Protein AF-A0AAJ0CDZ0-F1 (afdb_monomer_lite)

Structure (mmCIF, N/CA/C/O backbone):
data_AF-A0AAJ0CDZ0-F1
#
_entry.id   AF-A0AAJ0CDZ0-F1
#
loop_
_atom_site.group_PDB
_atom_site.id
_atom_site.type_symbol
_atom_site.label_atom_id
_atom_site.label_alt_id
_atom_site.label_comp_id
_atom_site.label_asym_id
_atom_site.label_entity_id
_atom_site.label_seq_id
_atom_site.pdbx_PDB_ins_code
_atom_site.Cartn_x
_atom_site.Cartn_y
_atom_site.Cartn_z
_atom_site.occupancy
_atom_site.B_iso_or_equiv
_atom_site.auth_seq_id
_atom_site.auth_comp_id
_atom_site.auth_asym_id
_atom_site.auth_atom_id
_atom_site.pdbx_PDB_model_num
ATOM 1 N N . GLU A 1 1 ? 12.981 -16.516 9.530 1.00 45.94 1 GLU A N 1
ATOM 2 C CA . GLU A 1 1 ? 13.791 -15.293 9.743 1.00 45.94 1 GLU A CA 1
ATOM 3 C C . GLU A 1 1 ? 15.072 -15.132 8.905 1.00 45.94 1 GLU A C 1
ATOM 5 O O . GLU A 1 1 ? 15.760 -14.143 9.093 1.00 45.94 1 GLU A O 1
ATOM 10 N N . ARG A 1 2 ? 15.414 -16.003 7.937 1.00 39.75 2 ARG A N 1
ATOM 11 C CA . ARG A 1 2 ? 16.641 -15.815 7.118 1.00 39.75 2 ARG A CA 1
ATOM 12 C C . ARG A 1 2 ? 16.426 -15.442 5.648 1.00 39.75 2 ARG A C 1
ATOM 14 O O . ARG A 1 2 ? 17.403 -15.144 4.973 1.00 39.75 2 ARG A O 1
ATOM 21 N N . LEU A 1 3 ? 15.180 -15.447 5.167 1.00 42.84 3 LEU A N 1
ATOM 22 C CA . LEU A 1 3 ? 14.861 -15.234 3.749 1.00 42.84 3 LEU A CA 1
ATOM 23 C C . LEU A 1 3 ? 14.549 -13.777 3.380 1.00 42.84 3 LEU A C 1
ATOM 25 O O . LEU A 1 3 ? 14.783 -13.402 2.237 1.00 42.84 3 LEU A O 1
ATOM 29 N N . LEU A 1 4 ? 14.068 -12.953 4.320 1.00 48.59 4 LEU A N 1
ATOM 30 C CA . LEU A 1 4 ? 13.775 -11.541 4.032 1.00 48.59 4 LEU A CA 1
ATOM 31 C C . LEU A 1 4 ? 15.072 -10.747 3.813 1.00 48.59 4 LEU A C 1
ATOM 33 O O . LEU A 1 4 ? 15.262 -10.111 2.785 1.00 48.59 4 LEU A O 1
ATOM 37 N N . ASN A 1 5 ? 16.031 -10.916 4.724 1.00 44.19 5 ASN A N 1
ATOM 38 C CA . ASN A 1 5 ? 17.252 -10.110 4.763 1.00 44.19 5 ASN A CA 1
ATOM 39 C C . ASN A 1 5 ? 18.280 -10.454 3.659 1.00 44.19 5 ASN A C 1
ATOM 41 O O . ASN A 1 5 ? 19.236 -9.722 3.429 1.00 44.19 5 ASN A O 1
ATOM 45 N N . THR A 1 6 ? 18.121 -11.588 2.961 1.00 44.75 6 THR A N 1
ATOM 46 C CA . THR A 1 6 ? 18.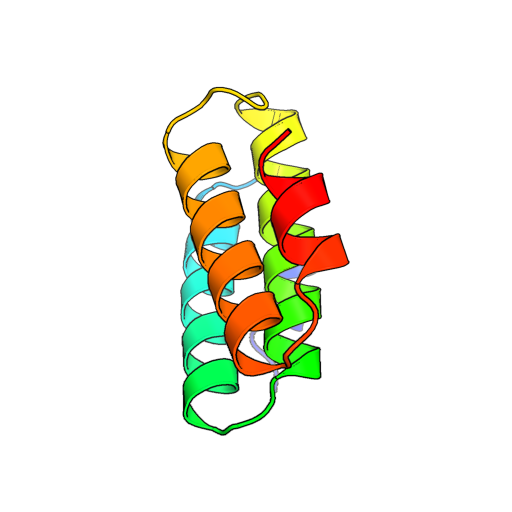976 -11.925 1.803 1.00 44.75 6 THR A CA 1
ATOM 47 C C . THR A 1 6 ? 18.442 -11.370 0.486 1.00 44.75 6 THR A C 1
ATOM 49 O O . THR A 1 6 ? 19.230 -11.213 -0.447 1.00 44.75 6 THR A O 1
ATOM 52 N N . ARG A 1 7 ? 17.147 -11.035 0.405 1.00 47.59 7 ARG A N 1
ATOM 53 C CA . ARG A 1 7 ? 16.553 -10.425 -0.793 1.00 47.59 7 ARG A CA 1
ATOM 54 C C . ARG A 1 7 ? 16.889 -8.939 -0.914 1.00 47.59 7 ARG A C 1
ATOM 56 O O . ARG A 1 7 ? 17.208 -8.518 -2.016 1.00 47.59 7 ARG A O 1
ATOM 63 N N . GLU A 1 8 ? 16.984 -8.230 0.212 1.00 47.69 8 GLU A N 1
ATOM 64 C CA . GLU A 1 8 ? 17.378 -6.807 0.301 1.00 47.69 8 GLU A CA 1
ATOM 65 C C . GLU A 1 8 ? 18.790 -6.506 -0.240 1.00 47.69 8 GLU A C 1
ATOM 67 O O . GLU A 1 8 ? 19.134 -5.358 -0.489 1.00 47.69 8 GLU A O 1
ATOM 72 N N . ARG A 1 9 ? 19.656 -7.519 -0.412 1.00 40.91 9 ARG A N 1
ATOM 73 C CA . ARG A 1 9 ? 21.084 -7.296 -0.714 1.00 40.91 9 ARG A CA 1
ATOM 74 C C . ARG A 1 9 ? 21.554 -7.790 -2.082 1.00 40.91 9 ARG A C 1
ATOM 76 O O . ARG A 1 9 ? 22.700 -7.536 -2.444 1.00 40.91 9 ARG A O 1
ATOM 83 N N . VAL A 1 10 ? 20.723 -8.522 -2.825 1.00 43.12 10 VAL A N 1
ATOM 84 C CA . VAL A 1 10 ? 21.123 -9.150 -4.107 1.00 43.12 10 VAL A CA 1
ATOM 85 C C . VAL A 1 10 ? 20.258 -8.695 -5.280 1.00 43.12 10 VAL A C 1
ATOM 87 O O . VAL A 1 10 ? 20.713 -8.705 -6.420 1.00 43.12 10 VAL A O 1
ATOM 90 N N . LEU A 1 11 ? 19.037 -8.248 -5.013 1.00 44.22 11 LEU A N 1
ATOM 91 C CA . LEU A 1 11 ? 18.138 -7.690 -6.007 1.00 44.22 11 LEU A CA 1
ATOM 92 C C . LEU A 1 11 ? 17.853 -6.289 -5.494 1.00 44.22 11 LEU A C 1
ATOM 94 O O . LEU A 1 11 ? 17.220 -6.174 -4.452 1.00 44.22 11 LEU A O 1
ATOM 98 N N . GLY A 1 12 ? 18.401 -5.256 -6.140 1.00 47.00 12 GLY A N 1
ATOM 99 C CA . GLY A 1 12 ? 18.094 -3.876 -5.757 1.00 47.00 12 GLY A CA 1
ATOM 100 C C . GLY A 1 12 ? 16.584 -3.708 -5.593 1.00 47.00 12 GLY A C 1
ATOM 101 O O . GLY A 1 12 ? 15.824 -4.413 -6.266 1.00 47.00 12 GLY A O 1
ATOM 102 N N . ASP A 1 13 ? 16.173 -2.803 -4.707 1.00 52.34 13 ASP A N 1
ATOM 103 C CA . ASP A 1 13 ? 14.786 -2.548 -4.278 1.00 52.34 13 ASP A CA 1
ATOM 104 C C . ASP A 1 13 ? 13.779 -2.280 -5.425 1.00 52.34 13 ASP A C 1
ATOM 106 O O . ASP A 1 13 ? 12.592 -2.083 -5.184 1.00 52.34 13 ASP A O 1
ATOM 110 N N . ASP A 1 14 ? 14.233 -2.346 -6.678 1.00 52.34 14 ASP A N 1
ATOM 111 C CA . ASP A 1 14 ? 13.522 -2.082 -7.920 1.00 52.34 14 ASP A CA 1
ATOM 112 C C . ASP A 1 14 ? 13.005 -3.324 -8.680 1.00 52.34 14 ASP A C 1
ATOM 114 O O . ASP A 1 14 ? 12.445 -3.187 -9.770 1.00 52.34 14 ASP A O 1
ATOM 118 N N . HIS A 1 15 ? 13.180 -4.561 -8.193 1.00 60.81 15 HIS A N 1
ATOM 119 C CA . HIS A 1 15 ? 12.658 -5.719 -8.940 1.00 60.81 15 HIS A CA 1
ATOM 120 C C . HIS A 1 15 ? 11.171 -5.973 -8.642 1.00 60.81 15 HIS A C 1
ATOM 122 O O . HIS A 1 15 ? 10.786 -6.252 -7.507 1.00 60.81 15 HIS A O 1
ATOM 128 N N . ILE A 1 16 ? 10.336 -5.961 -9.688 1.00 59.88 16 ILE A N 1
ATOM 129 C CA . ILE A 1 16 ? 8.882 -6.226 -9.636 1.00 59.88 16 ILE A CA 1
ATOM 130 C C . ILE A 1 16 ? 8.552 -7.537 -8.895 1.00 59.88 16 ILE A C 1
ATOM 132 O O . ILE A 1 16 ? 7.564 -7.612 -8.165 1.00 59.88 16 ILE A O 1
ATOM 136 N N . ASP A 1 17 ? 9.414 -8.549 -9.008 1.00 65.44 17 ASP A N 1
ATOM 137 C CA . ASP A 1 17 ? 9.246 -9.833 -8.309 1.00 65.44 17 ASP A CA 1
ATOM 138 C C . ASP A 1 17 ? 9.382 -9.717 -6.777 1.00 65.44 17 ASP A C 1
ATOM 140 O O . ASP A 1 17 ? 8.772 -10.487 -6.025 1.00 65.44 17 ASP A O 1
ATOM 144 N N . THR A 1 18 ? 10.164 -8.746 -6.297 1.00 72.38 18 THR A N 1
ATOM 145 C CA . THR A 1 18 ? 10.263 -8.412 -4.871 1.00 72.38 18 THR A CA 1
ATOM 146 C C . THR A 1 18 ? 8.975 -7.740 -4.403 1.00 72.38 18 THR A C 1
ATOM 148 O O . THR A 1 18 ? 8.460 -8.100 -3.347 1.00 72.38 18 THR A O 1
ATOM 151 N N . LEU A 1 19 ? 8.382 -6.870 -5.228 1.00 80.50 19 LEU A N 1
ATOM 152 C CA . LEU A 1 19 ? 7.127 -6.183 -4.905 1.00 80.50 19 LEU A CA 1
ATOM 153 C C . LEU A 1 19 ? 5.948 -7.144 -4.767 1.00 80.50 19 LEU A C 1
ATOM 155 O O . LEU A 1 19 ? 5.132 -6.960 -3.871 1.00 80.50 19 LEU A O 1
ATOM 159 N N . GLN A 1 20 ? 5.865 -8.185 -5.601 1.00 82.31 20 GLN A N 1
ATOM 160 C CA . GLN A 1 20 ? 4.821 -9.203 -5.445 1.00 82.31 20 GLN A CA 1
ATOM 161 C C . GLN A 1 20 ? 4.966 -9.949 -4.113 1.00 82.31 20 GLN A C 1
ATOM 163 O O . GLN A 1 20 ? 3.992 -10.111 -3.386 1.00 82.31 20 GLN A O 1
ATOM 168 N N . SER A 1 21 ? 6.196 -10.339 -3.758 1.00 81.31 21 SER A N 1
ATOM 169 C CA . SER A 1 21 ? 6.464 -11.003 -2.475 1.00 81.31 21 SER A CA 1
ATOM 170 C C . SER A 1 21 ? 6.162 -10.091 -1.278 1.00 81.31 21 SER A C 1
ATOM 172 O O . SER A 1 21 ? 5.740 -10.578 -0.232 1.00 81.31 21 SER A O 1
ATOM 174 N N . MET A 1 22 ? 6.383 -8.779 -1.417 1.00 85.19 22 MET A N 1
ATOM 175 C CA . MET A 1 22 ? 6.002 -7.796 -0.404 1.00 85.19 22 MET A CA 1
ATOM 176 C C . MET A 1 22 ? 4.478 -7.706 -0.292 1.00 85.19 22 MET A C 1
ATOM 178 O O . MET A 1 22 ? 3.958 -7.871 0.800 1.00 85.19 22 MET A O 1
ATOM 182 N N . THR A 1 23 ? 3.737 -7.563 -1.393 1.00 86.00 23 THR A N 1
ATOM 183 C CA . THR A 1 23 ? 2.262 -7.562 -1.344 1.00 86.00 23 THR A CA 1
ATOM 184 C C . THR A 1 23 ? 1.698 -8.827 -0.679 1.00 86.00 23 THR A C 1
ATOM 186 O O . THR A 1 23 ? 0.792 -8.740 0.142 1.00 86.00 23 THR A O 1
ATOM 189 N N . ASP A 1 24 ? 2.271 -10.004 -0.944 1.00 87.94 24 ASP A N 1
ATOM 190 C CA . ASP A 1 24 ? 1.827 -11.243 -0.290 1.00 87.94 24 ASP A CA 1
ATOM 191 C C . ASP A 1 24 ? 2.092 -11.231 1.237 1.00 87.94 24 ASP A C 1
ATOM 193 O O . ASP A 1 24 ? 1.298 -11.751 2.033 1.00 87.94 24 ASP A O 1
ATOM 197 N N . LEU A 1 25 ? 3.205 -10.626 1.667 1.00 88.88 25 LEU A N 1
ATOM 198 C CA . LEU A 1 25 ? 3.546 -10.464 3.083 1.00 88.88 25 LEU A CA 1
ATOM 199 C C . LEU A 1 25 ? 2.647 -9.430 3.776 1.00 88.88 25 LEU A C 1
ATOM 201 O O . LEU A 1 25 ? 2.189 -9.681 4.888 1.00 88.88 25 LEU A O 1
ATOM 205 N N . GLU A 1 26 ? 2.353 -8.314 3.110 1.00 91.81 26 GLU A N 1
ATOM 206 C CA . GLU A 1 26 ? 1.392 -7.301 3.562 1.00 91.81 26 GLU A CA 1
ATOM 207 C C . GLU A 1 26 ? 0.031 -7.936 3.840 1.00 91.81 26 GLU A C 1
ATOM 209 O O . GLU A 1 26 ? -0.495 -7.811 4.945 1.00 91.81 26 GLU A O 1
ATOM 214 N N . SER A 1 27 ? -0.482 -8.723 2.894 1.00 88.81 27 SER A N 1
ATOM 215 C CA . SER A 1 27 ? -1.767 -9.406 3.042 1.00 88.81 27 SER A CA 1
ATOM 216 C C . SER A 1 27 ? -1.755 -10.409 4.200 1.00 88.81 27 SER A C 1
ATOM 218 O O . SER A 1 27 ? -2.766 -10.609 4.873 1.00 88.81 27 SER A O 1
ATOM 220 N N . THR A 1 28 ? -0.602 -11.018 4.489 1.00 91.38 28 THR A N 1
ATOM 221 C CA . THR A 1 28 ? -0.444 -11.881 5.667 1.00 91.38 28 THR A CA 1
ATOM 222 C C . THR A 1 28 ? -0.533 -11.074 6.962 1.00 91.38 28 THR A C 1
ATOM 224 O O . THR A 1 28 ? -1.259 -11.472 7.872 1.00 91.38 28 THR A O 1
ATOM 227 N N . TYR A 1 29 ? 0.152 -9.931 7.050 1.00 90.81 29 TYR A N 1
ATOM 228 C CA . TYR A 1 29 ? 0.072 -9.052 8.219 1.00 90.81 29 TYR A CA 1
ATOM 229 C C . TYR A 1 29 ? -1.337 -8.499 8.435 1.00 90.81 29 TYR A C 1
ATOM 231 O O . TYR A 1 29 ? -1.841 -8.542 9.559 1.00 90.81 29 TYR A O 1
ATOM 239 N N . TYR A 1 30 ? -2.010 -8.087 7.361 1.00 86.88 30 TYR A N 1
ATOM 240 C CA . TYR A 1 30 ? -3.404 -7.649 7.384 1.00 86.88 30 TYR A CA 1
ATOM 241 C C . TYR A 1 30 ? -4.316 -8.714 8.008 1.00 86.88 30 TYR A C 1
ATOM 243 O O . TYR A 1 30 ? -5.056 -8.444 8.953 1.00 86.88 30 TYR A O 1
ATOM 251 N N . LEU A 1 31 ? -4.220 -9.964 7.536 1.00 89.50 31 LEU A N 1
ATOM 252 C CA . LEU A 1 31 ? -5.028 -11.077 8.050 1.00 89.50 31 LEU A CA 1
ATOM 253 C C . LEU A 1 31 ? -4.719 -11.428 9.514 1.00 89.50 31 LEU A C 1
ATOM 255 O O . LEU A 1 31 ? -5.589 -11.948 10.214 1.00 89.50 31 LEU A O 1
ATOM 259 N N . LEU A 1 32 ? -3.502 -11.147 9.981 1.00 92.25 32 LEU A N 1
ATOM 260 C CA . LEU A 1 32 ? -3.093 -11.327 11.377 1.00 92.25 32 LEU A CA 1
ATOM 261 C C . LEU A 1 32 ? -3.467 -10.135 12.275 1.00 92.25 32 LEU A C 1
ATOM 263 O O . LEU A 1 32 ? -3.250 -10.199 13.485 1.00 92.25 32 LEU A O 1
ATOM 267 N N . GLY A 1 33 ? -4.036 -9.063 11.716 1.00 88.62 33 GLY A N 1
ATOM 268 C CA . GLY A 1 33 ? -4.350 -7.833 12.444 1.00 88.62 33 GLY A CA 1
ATOM 269 C C . GLY A 1 33 ? -3.120 -6.983 12.785 1.00 88.62 33 GLY A C 1
ATOM 270 O O . GLY A 1 33 ? -3.186 -6.131 13.670 1.00 88.62 33 GLY A O 1
ATOM 271 N N . GLN A 1 34 ? -1.998 -7.218 12.103 1.00 91.50 34 GLN A N 1
ATOM 272 C CA . GLN A 1 34 ? -0.760 -6.440 12.195 1.00 91.50 34 GLN A CA 1
ATOM 273 C C . GLN A 1 34 ? -0.813 -5.271 11.204 1.00 91.50 34 GLN A C 1
ATOM 275 O O . GLN A 1 34 ? -0.118 -5.236 10.191 1.00 91.50 34 GLN A O 1
ATOM 280 N N . TRP A 1 35 ? -1.732 -4.341 11.466 1.00 87.31 35 TRP A N 1
ATOM 281 C CA . TRP A 1 35 ? -2.089 -3.263 10.540 1.00 87.31 35 TRP A CA 1
ATOM 282 C C . TRP A 1 35 ? -0.941 -2.291 10.267 1.00 87.31 35 TRP A C 1
ATOM 284 O O . TRP A 1 35 ? -0.793 -1.838 9.138 1.00 87.31 35 TRP A O 1
ATOM 294 N N . THR A 1 36 ? -0.118 -1.999 11.276 1.00 88.75 36 THR A N 1
ATOM 295 C CA . THR A 1 36 ? 1.029 -1.091 11.140 1.00 88.75 36 THR A CA 1
ATOM 296 C C . THR A 1 36 ? 2.086 -1.684 10.213 1.00 88.75 36 THR A C 1
ATOM 298 O O . THR A 1 36 ? 2.559 -1.014 9.302 1.00 88.75 36 THR A O 1
ATOM 301 N N . GLU A 1 37 ? 2.425 -2.960 10.401 1.00 89.25 37 GLU A N 1
ATOM 302 C CA . GLU A 1 37 ? 3.400 -3.659 9.566 1.00 89.25 37 GLU A CA 1
ATOM 303 C C . GLU A 1 37 ? 2.897 -3.834 8.126 1.00 89.25 37 GLU A C 1
ATOM 305 O O . GLU A 1 37 ? 3.678 -3.706 7.184 1.00 89.25 37 GLU A O 1
ATOM 310 N N . ALA A 1 38 ? 1.596 -4.089 7.941 1.00 90.88 38 ALA A N 1
ATOM 311 C CA . ALA A 1 38 ? 0.970 -4.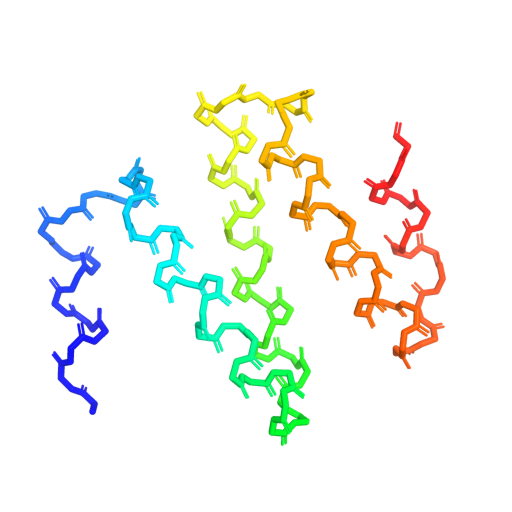132 6.619 1.00 90.88 38 ALA A CA 1
ATOM 312 C C . ALA A 1 38 ? 1.040 -2.766 5.909 1.00 90.88 38 ALA A C 1
ATOM 314 O O . ALA A 1 38 ? 1.434 -2.686 4.745 1.00 90.88 38 ALA A O 1
ATOM 315 N N . GLU A 1 39 ? 0.723 -1.685 6.624 1.00 90.69 39 GLU A N 1
ATOM 316 C CA . GLU A 1 39 ? 0.749 -0.314 6.110 1.00 90.69 39 GLU A CA 1
ATOM 317 C C . GLU A 1 39 ? 2.154 0.125 5.684 1.00 90.69 39 GLU A C 1
ATOM 319 O O . GLU A 1 39 ? 2.334 0.606 4.562 1.00 90.69 39 GLU A O 1
ATOM 324 N N . GLU A 1 40 ? 3.162 -0.073 6.539 1.00 89.69 40 GLU A N 1
ATOM 325 C CA . GLU A 1 40 ? 4.553 0.2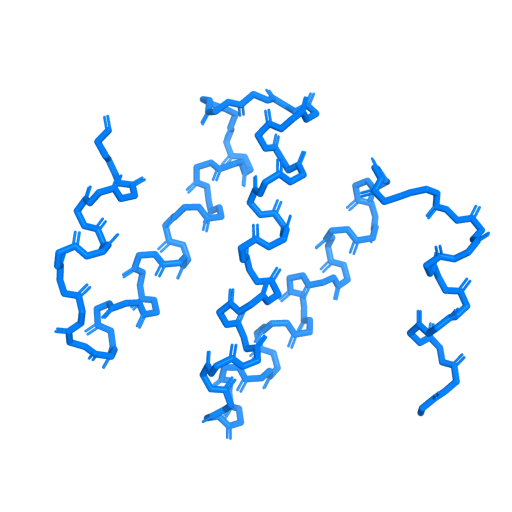79 6.231 1.00 89.69 40 GLU A CA 1
ATOM 326 C C . GLU A 1 40 ? 5.051 -0.446 4.978 1.00 89.69 40 GLU A C 1
ATOM 328 O O . GLU A 1 40 ? 5.694 0.154 4.111 1.00 89.69 40 GLU A O 1
ATOM 333 N N . LEU A 1 41 ? 4.723 -1.733 4.853 1.00 90.25 41 LEU A N 1
ATOM 334 C CA . LEU A 1 41 ? 5.132 -2.531 3.707 1.00 90.25 41 LEU A CA 1
ATOM 335 C C . LEU A 1 41 ? 4.420 -2.077 2.424 1.00 90.25 41 LEU A C 1
ATOM 337 O O . LEU A 1 41 ? 5.046 -1.972 1.367 1.00 90.25 41 LEU A O 1
ATOM 341 N N . GLN A 1 42 ? 3.127 -1.757 2.513 1.00 91.88 42 GLN A N 1
ATOM 342 C CA . GLN A 1 42 ? 2.347 -1.268 1.380 1.00 91.88 42 GLN A CA 1
ATOM 343 C C . GLN A 1 42 ? 2.814 0.113 0.902 1.00 91.88 42 GLN A C 1
ATOM 345 O O . GLN A 1 42 ? 2.832 0.363 -0.305 1.00 91.88 42 GLN A O 1
ATOM 350 N N . LEU A 1 43 ? 3.229 0.995 1.818 1.00 91.44 43 LEU A N 1
ATOM 351 C CA . LEU A 1 43 ? 3.826 2.293 1.489 1.00 91.44 43 LEU A CA 1
ATOM 352 C C . LEU A 1 43 ? 5.125 2.134 0.693 1.00 91.44 43 LEU A C 1
ATOM 354 O O . LEU A 1 43 ? 5.307 2.816 -0.317 1.00 91.44 43 LEU A O 1
ATOM 358 N N . GLN A 1 44 ? 5.995 1.204 1.096 1.00 90.06 44 GLN A N 1
ATOM 359 C CA . GLN A 1 44 ? 7.218 0.901 0.348 1.00 90.06 44 GLN A CA 1
ATOM 360 C C . GLN A 1 44 ? 6.894 0.391 -1.061 1.00 90.06 44 GLN A C 1
ATOM 362 O O . GLN A 1 44 ? 7.446 0.888 -2.041 1.00 90.06 44 GLN A O 1
ATOM 367 N N . VAL A 1 45 ? 5.943 -0.545 -1.182 1.00 89.94 45 VAL A N 1
ATOM 368 C CA . VAL A 1 45 ? 5.511 -1.066 -2.489 1.00 89.94 45 VAL A CA 1
ATOM 369 C C . VAL A 1 45 ? 4.957 0.049 -3.376 1.00 89.94 45 VAL A C 1
ATOM 371 O O . VAL A 1 45 ? 5.282 0.107 -4.564 1.00 89.94 45 VAL A O 1
ATOM 374 N N . LEU A 1 46 ? 4.128 0.934 -2.819 1.00 91.19 46 LEU A N 1
ATOM 375 C CA . LEU A 1 46 ? 3.550 2.057 -3.546 1.00 91.19 46 LEU A CA 1
ATOM 376 C C . LEU A 1 46 ? 4.632 3.004 -4.072 1.00 91.19 46 LEU A C 1
ATOM 378 O O . LEU A 1 46 ? 4.602 3.360 -5.250 1.00 91.19 46 LEU A O 1
ATOM 382 N N . GLU A 1 47 ? 5.586 3.389 -3.229 1.00 90.00 47 GLU A N 1
ATOM 383 C CA . GLU A 1 47 ? 6.648 4.320 -3.608 1.00 90.00 47 GLU A CA 1
ATOM 384 C C . GLU A 1 47 ? 7.540 3.735 -4.709 1.00 90.00 47 GLU A C 1
ATOM 386 O O . GLU A 1 47 ? 7.777 4.381 -5.732 1.00 90.00 47 GLU A O 1
ATOM 391 N N . THR A 1 48 ? 7.935 2.466 -4.587 1.00 87.88 48 THR A N 1
ATOM 392 C CA . THR A 1 48 ? 8.699 1.787 -5.640 1.00 87.88 48 THR A CA 1
ATOM 393 C C . THR A 1 48 ? 7.903 1.694 -6.947 1.00 87.88 48 THR A C 1
ATOM 395 O O . THR A 1 48 ? 8.432 1.994 -8.019 1.00 87.88 48 THR A O 1
ATOM 398 N N . ARG A 1 49 ? 6.605 1.348 -6.902 1.00 88.00 49 ARG A N 1
ATOM 399 C CA . ARG A 1 49 ? 5.755 1.308 -8.110 1.00 88.00 49 ARG A CA 1
ATOM 400 C C . ARG A 1 49 ? 5.597 2.686 -8.750 1.00 88.00 49 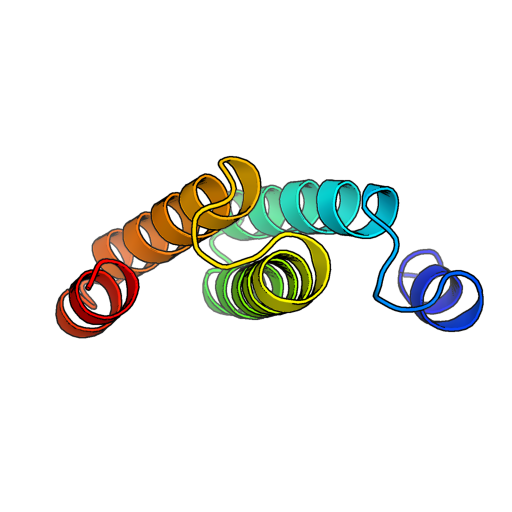ARG A C 1
ATOM 402 O O . ARG A 1 49 ? 5.687 2.787 -9.972 1.00 88.00 49 ARG A O 1
ATOM 409 N N . LYS A 1 50 ? 5.428 3.750 -7.957 1.00 89.25 50 LYS A N 1
ATOM 410 C CA . LYS A 1 50 ? 5.396 5.134 -8.461 1.00 89.25 50 LYS A CA 1
ATOM 411 C C . LYS A 1 50 ? 6.702 5.502 -9.160 1.00 89.25 50 LYS A C 1
ATOM 413 O O . LYS A 1 50 ? 6.639 6.090 -10.237 1.00 89.25 50 LYS A O 1
ATOM 418 N N . ASN A 1 51 ? 7.845 5.119 -8.597 1.00 87.69 51 ASN A N 1
ATOM 419 C CA . ASN A 1 51 ? 9.162 5.444 -9.145 1.00 87.69 51 ASN A CA 1
ATOM 420 C C . ASN A 1 51 ? 9.483 4.677 -10.439 1.00 87.69 51 ASN A C 1
ATOM 422 O O . ASN A 1 51 ? 10.039 5.260 -11.367 1.00 87.69 51 ASN A O 1
ATOM 426 N N . ILE A 1 52 ? 9.094 3.402 -10.539 1.00 87.38 52 ILE A N 1
ATOM 427 C CA . ILE A 1 52 ? 9.408 2.556 -11.704 1.00 87.38 52 ILE A CA 1
ATOM 428 C C . ILE A 1 52 ? 8.362 2.682 -12.815 1.00 87.38 52 ILE A C 1
ATOM 430 O O . ILE A 1 52 ? 8.706 2.763 -13.994 1.00 87.38 52 ILE A O 1
ATOM 434 N N . LEU A 1 53 ? 7.078 2.644 -12.451 1.00 87.75 53 LEU A N 1
ATOM 435 C CA . LEU A 1 53 ? 5.960 2.509 -13.391 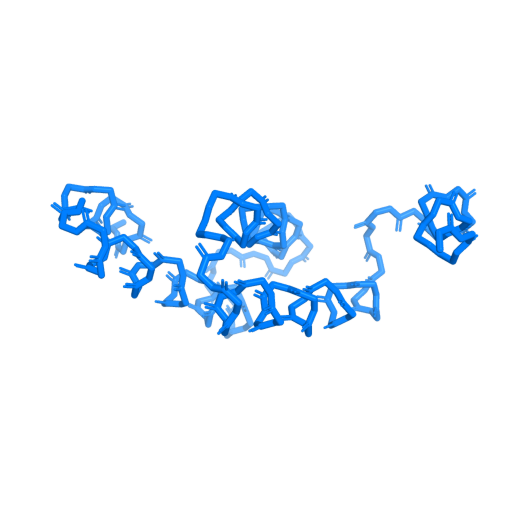1.00 87.75 53 LEU A CA 1
ATOM 436 C C . LEU A 1 53 ? 5.208 3.829 -13.605 1.00 87.75 53 LEU A C 1
ATOM 438 O O . LEU A 1 53 ? 4.502 3.988 -14.601 1.00 87.75 53 LEU A O 1
ATOM 442 N N . GLY A 1 54 ? 5.355 4.778 -12.679 1.00 89.94 54 GLY A N 1
ATOM 443 C CA . GLY A 1 54 ? 4.603 6.027 -12.651 1.00 89.94 54 GLY A CA 1
ATOM 444 C C . GLY A 1 54 ? 3.300 5.930 -11.852 1.00 89.94 54 GLY A C 1
ATOM 445 O O . GLY A 1 54 ? 2.751 4.853 -11.608 1.00 89.94 54 GLY A O 1
ATOM 446 N N . ALA A 1 55 ? 2.777 7.094 -11.457 1.00 90.62 55 ALA A N 1
ATOM 447 C CA . ALA A 1 55 ? 1.587 7.211 -10.608 1.00 90.62 55 ALA A CA 1
ATOM 448 C C . ALA A 1 55 ? 0.295 6.678 -11.256 1.00 90.62 55 ALA A C 1
ATOM 450 O O . ALA A 1 55 ? -0.581 6.183 -10.560 1.00 90.62 55 ALA A O 1
ATOM 451 N N . GLN A 1 56 ? 0.178 6.755 -12.585 1.00 92.50 56 GLN A N 1
ATOM 452 C CA . GLN A 1 56 ? -1.029 6.342 -13.319 1.00 92.50 56 GLN A CA 1
ATOM 453 C C . GLN A 1 56 ? -1.001 4.877 -13.771 1.00 92.50 56 GLN A C 1
ATOM 455 O O . GLN A 1 56 ? -1.937 4.411 -14.421 1.00 92.50 56 GLN A O 1
ATOM 460 N N . HIS A 1 57 ? 0.072 4.143 -13.473 1.00 92.06 57 HIS A N 1
ATOM 461 C CA . HIS A 1 57 ? 0.165 2.748 -13.873 1.00 92.06 57 HIS A CA 1
ATOM 462 C C . HIS A 1 57 ? -0.853 1.892 -13.097 1.00 92.06 57 HIS A C 1
ATOM 464 O O . HIS A 1 57 ? -0.988 2.081 -11.885 1.00 92.06 57 HIS A O 1
ATOM 470 N N . PRO A 1 58 ? -1.526 0.911 -13.732 1.00 92.38 58 PRO A N 1
ATOM 471 C CA . PRO A 1 58 ? -2.539 0.082 -13.074 1.00 92.38 58 PRO A CA 1
ATOM 472 C C . PRO A 1 58 ? -2.079 -0.564 -11.760 1.00 92.38 58 PRO A C 1
ATOM 474 O O . PRO A 1 58 ? -2.813 -0.552 -10.778 1.00 92.38 58 PRO A O 1
ATOM 477 N N . GLU A 1 59 ? -0.845 -1.072 -11.705 1.00 88.69 59 GLU A N 1
ATOM 478 C CA . GLU A 1 59 ? -0.292 -1.662 -10.473 1.00 88.69 59 GLU A CA 1
ATOM 479 C C . GLU A 1 59 ? -0.040 -0.635 -9.362 1.00 88.69 59 GLU A C 1
ATOM 481 O O . GLU A 1 59 ? -0.155 -0.965 -8.180 1.00 88.69 59 GLU A O 1
ATOM 486 N N . THR A 1 60 ? 0.281 0.608 -9.718 1.00 91.75 60 THR A N 1
ATOM 487 C CA . THR A 1 60 ? 0.435 1.700 -8.753 1.00 91.75 60 THR A CA 1
ATOM 488 C C . THR A 1 60 ? -0.925 2.091 -8.182 1.00 91.75 60 THR A C 1
ATOM 490 O O . THR A 1 60 ? -1.079 2.158 -6.967 1.00 91.75 60 THR A O 1
ATOM 493 N N . LEU A 1 61 ? -1.934 2.243 -9.047 1.00 93.31 61 LEU A N 1
ATOM 494 C CA . LEU A 1 61 ? -3.313 2.536 -8.644 1.00 93.31 61 LEU A CA 1
ATOM 495 C C . LEU A 1 61 ? -3.887 1.432 -7.748 1.00 93.31 61 LEU A C 1
ATOM 497 O O . LEU A 1 61 ? -4.472 1.720 -6.710 1.00 93.31 61 LEU A O 1
ATOM 501 N N . LYS A 1 62 ? -3.632 0.163 -8.081 1.00 91.31 62 LYS A N 1
ATOM 502 C CA . LYS A 1 62 ? -4.014 -0.973 -7.234 1.00 91.31 62 LYS A CA 1
ATOM 503 C C . LYS A 1 62 ? -3.372 -0.893 -5.846 1.00 91.31 62 LYS A C 1
ATOM 505 O O . LYS A 1 62 ? -4.035 -1.166 -4.851 1.00 91.31 62 LYS A O 1
ATOM 510 N N . SER A 1 63 ? -2.098 -0.500 -5.765 1.00 91.06 63 SER A N 1
ATOM 511 C CA . SER A 1 63 ? -1.436 -0.289 -4.474 1.00 91.06 63 SER A CA 1
ATOM 512 C C . SER A 1 63 ? -2.044 0.860 -3.674 1.00 91.06 63 SER A C 1
ATOM 514 O O . SER A 1 63 ? -2.138 0.748 -2.451 1.00 91.06 63 SER A O 1
ATOM 516 N N . MET A 1 64 ? -2.461 1.932 -4.354 1.00 93.88 64 MET A N 1
ATOM 517 C CA . MET A 1 64 ? -3.150 3.069 -3.742 1.00 93.88 64 MET A CA 1
ATOM 518 C C . MET A 1 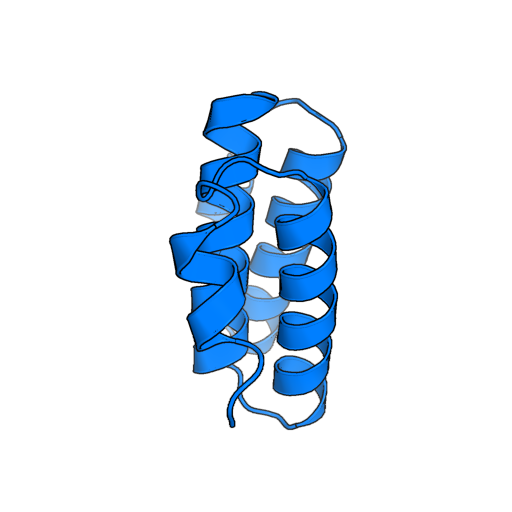64 ? -4.507 2.647 -3.168 1.00 93.88 64 MET A C 1
ATOM 520 O O . MET A 1 64 ? -4.816 2.963 -2.021 1.00 93.88 64 MET A O 1
ATOM 524 N N . ASP A 1 65 ? -5.278 1.860 -3.917 1.00 91.94 65 ASP A N 1
ATOM 525 C CA . ASP A 1 65 ? -6.572 1.344 -3.463 1.00 91.94 65 ASP A CA 1
ATOM 526 C C . ASP A 1 65 ? -6.444 0.453 -2.219 1.00 91.94 65 ASP A C 1
ATOM 528 O O . ASP A 1 65 ? -7.201 0.630 -1.261 1.00 91.94 65 ASP A O 1
ATOM 532 N N . SER A 1 66 ? -5.462 -0.458 -2.189 1.00 90.00 66 SER A N 1
ATOM 533 C CA . SER A 1 66 ? -5.193 -1.301 -1.013 1.00 90.00 66 SER A CA 1
ATOM 534 C C . SER A 1 66 ? -4.873 -0.469 0.233 1.00 90.00 66 SER A C 1
ATOM 536 O O . SER A 1 66 ? -5.406 -0.725 1.314 1.00 90.00 66 SER A O 1
ATOM 538 N N . LEU A 1 67 ? -4.036 0.561 0.089 1.00 91.88 67 LEU A N 1
ATOM 539 C CA . LEU A 1 67 ? -3.648 1.418 1.208 1.00 91.88 67 LEU A CA 1
ATOM 540 C C . LEU A 1 67 ? -4.821 2.293 1.687 1.00 91.88 67 LEU A C 1
ATOM 542 O O . LEU A 1 67 ? -5.062 2.409 2.888 1.00 91.88 67 LEU A O 1
ATOM 546 N N . ALA A 1 68 ? -5.628 2.820 0.762 1.00 91.69 68 ALA A N 1
ATOM 547 C CA . ALA A 1 68 ? -6.854 3.541 1.096 1.00 91.69 68 ALA A CA 1
ATOM 548 C C . ALA A 1 68 ? -7.875 2.646 1.825 1.00 91.69 68 ALA A C 1
ATOM 550 O O . ALA A 1 68 ? -8.558 3.109 2.743 1.00 91.69 68 ALA A O 1
ATOM 551 N N . GLN A 1 69 ? -7.981 1.362 1.462 1.00 89.00 69 GLN A N 1
ATOM 552 C CA . GLN A 1 69 ? -8.820 0.403 2.183 1.00 89.00 69 GLN A CA 1
ATOM 553 C C . GLN A 1 69 ? -8.333 0.197 3.624 1.00 89.00 69 GLN A C 1
ATOM 555 O O . GLN A 1 69 ? -9.147 0.289 4.544 1.00 89.00 69 GLN A O 1
ATOM 560 N N . MET A 1 70 ? -7.026 0.002 3.831 1.00 88.19 70 MET A N 1
ATOM 561 C CA . MET A 1 70 ? -6.434 -0.095 5.173 1.00 88.19 70 MET A CA 1
ATOM 562 C C . MET A 1 70 ? -6.754 1.133 6.028 1.00 88.19 70 MET A C 1
ATOM 564 O O . MET A 1 70 ? -7.210 1.005 7.165 1.00 88.19 70 MET A O 1
ATOM 568 N N . TYR A 1 71 ? -6.596 2.332 5.470 1.00 90.81 71 TYR A N 1
ATOM 569 C CA . TYR A 1 71 ? -6.937 3.569 6.168 1.00 90.81 71 TYR A CA 1
ATOM 570 C C . TYR A 1 71 ? -8.418 3.664 6.532 1.00 90.81 71 TYR A C 1
ATOM 572 O O . TYR A 1 71 ? -8.754 4.077 7.645 1.00 90.81 71 TYR A O 1
ATOM 580 N N . ARG A 1 72 ? -9.324 3.223 5.653 1.00 87.38 72 ARG A N 1
ATOM 581 C CA . ARG A 1 72 ? -10.762 3.169 5.961 1.00 87.38 72 ARG A CA 1
ATOM 582 C C . ARG A 1 72 ? -11.068 2.211 7.111 1.00 87.38 72 ARG A C 1
ATOM 584 O O . ARG A 1 72 ? -11.860 2.574 7.981 1.00 87.38 72 ARG A O 1
ATOM 591 N N . GLU A 1 73 ? -10.426 1.044 7.163 1.00 85.88 73 GLU A N 1
ATOM 592 C CA . GLU A 1 73 ? -10.589 0.104 8.283 1.00 85.88 73 GLU A CA 1
ATOM 593 C C . GLU A 1 73 ? -10.066 0.686 9.605 1.00 85.88 73 GLU A C 1
ATOM 595 O O . GLU A 1 73 ? -10.697 0.523 10.652 1.00 85.88 73 GLU A O 1
ATOM 600 N N . GLN A 1 74 ? -8.993 1.478 9.547 1.00 85.88 74 GLN A N 1
ATOM 601 C CA . GLN A 1 74 ? -8.444 2.214 10.690 1.00 85.88 74 GLN A CA 1
ATOM 602 C C . GLN A 1 74 ? -9.203 3.518 11.029 1.00 85.88 74 GLN A C 1
ATOM 604 O O . GLN A 1 74 ? -8.812 4.237 11.948 1.00 85.88 74 GLN A O 1
ATOM 609 N N . ARG A 1 75 ? -10.296 3.848 10.319 1.00 90.00 75 ARG A N 1
ATOM 610 C CA . ARG A 1 75 ? -11.048 5.122 10.425 1.00 90.00 75 ARG A CA 1
ATOM 611 C C . ARG A 1 75 ? -10.227 6.388 10.116 1.00 90.00 75 ARG A C 1
ATOM 613 O O . ARG A 1 75 ? -10.609 7.485 10.525 1.00 90.00 75 ARG A O 1
ATOM 620 N N . ARG A 1 76 ? -9.143 6.258 9.355 1.00 89.19 76 ARG A N 1
ATOM 621 C CA . ARG A 1 76 ? -8.259 7.341 8.893 1.00 89.19 76 ARG A CA 1
ATOM 622 C C . ARG A 1 76 ? -8.694 7.843 7.515 1.00 89.19 76 ARG A C 1
ATOM 624 O O . ARG A 1 76 ? -8.031 7.630 6.510 1.00 89.19 76 ARG A O 1
ATOM 631 N N . LEU A 1 77 ? -9.867 8.470 7.446 1.00 86.69 77 LEU A N 1
ATOM 632 C CA . LEU A 1 77 ? -10.472 8.853 6.161 1.00 86.69 77 LEU A CA 1
ATOM 633 C C . LEU A 1 77 ? -9.709 9.967 5.425 1.00 86.69 77 LEU A C 1
ATOM 635 O O . LEU A 1 77 ? -9.682 9.941 4.200 1.00 86.69 77 LEU A O 1
ATOM 639 N N . SER A 1 78 ? -9.060 10.884 6.150 1.00 87.31 78 SER A N 1
ATOM 640 C CA . SER A 1 78 ? -8.205 11.932 5.567 1.00 87.31 78 SER A CA 1
ATOM 641 C C . SER A 1 78 ? -7.082 11.337 4.724 1.00 87.31 78 SER A C 1
ATOM 643 O O . SER A 1 78 ? -6.897 11.706 3.570 1.00 87.31 78 SER A O 1
ATOM 645 N N . ASP A 1 79 ? -6.391 10.349 5.283 1.00 84.50 79 ASP A N 1
ATOM 646 C CA . ASP A 1 79 ? -5.219 9.739 4.663 1.00 84.50 79 ASP A CA 1
ATOM 647 C C . ASP A 1 79 ? -5.634 8.928 3.424 1.00 84.50 79 ASP A C 1
ATOM 649 O O . ASP A 1 79 ? -4.901 8.848 2.442 1.00 84.50 79 ASP A O 1
ATOM 653 N N . ALA A 1 80 ? -6.844 8.351 3.443 1.00 84.81 80 ALA A N 1
ATOM 654 C CA . ALA A 1 80 ? -7.424 7.653 2.297 1.00 84.81 80 ALA A CA 1
ATOM 655 C C . ALA A 1 80 ? -7.794 8.602 1.147 1.00 84.81 80 ALA A C 1
ATOM 657 O O . ALA A 1 80 ? -7.655 8.221 -0.013 1.00 84.81 80 ALA A O 1
ATOM 658 N N . GLU A 1 81 ? -8.278 9.808 1.453 1.00 83.12 81 GLU A N 1
ATOM 659 C CA . GLU A 1 81 ? -8.596 10.829 0.448 1.00 83.12 81 GLU A CA 1
ATOM 660 C C . GLU A 1 81 ? -7.323 11.396 -0.186 1.00 83.12 81 GLU A C 1
ATOM 662 O O . GLU A 1 81 ? -7.224 11.433 -1.412 1.00 83.12 81 GLU A O 1
ATOM 667 N N . GLU A 1 82 ? -6.314 11.742 0.619 1.00 86.25 82 GLU A N 1
ATOM 668 C CA . GLU A 1 82 ? -5.018 12.230 0.119 1.00 86.25 82 GLU A CA 1
ATOM 669 C C . GLU A 1 82 ? -4.360 11.241 -0.844 1.00 86.25 82 GLU A C 1
ATOM 671 O O . GLU A 1 82 ? -3.729 11.641 -1.819 1.00 86.25 82 GLU A O 1
ATOM 676 N N . LEU A 1 83 ? -4.549 9.942 -0.609 1.00 84.69 83 LEU A N 1
ATOM 677 C CA . LEU A 1 83 ? -4.004 8.914 -1.478 1.00 84.69 83 LEU A CA 1
ATOM 678 C C . LEU A 1 83 ? -4.700 8.823 -2.842 1.00 84.69 83 LEU A C 1
ATOM 680 O O . LEU A 1 83 ? -4.124 8.253 -3.759 1.00 84.69 83 LEU A O 1
ATOM 684 N N . GLN A 1 84 ? -5.932 9.316 -2.972 1.00 72.38 84 GLN A N 1
ATOM 685 C CA . GLN A 1 84 ? -6.753 9.208 -4.185 1.00 72.38 84 GLN A CA 1
ATOM 686 C C . GLN A 1 84 ? -6.812 10.508 -5.005 1.00 72.38 84 GLN A C 1
ATOM 688 O O . GLN A 1 84 ? -7.442 10.512 -6.067 1.00 72.38 84 GLN A O 1
ATOM 693 N N . THR A 1 85 ? -6.178 11.588 -4.533 1.00 67.88 85 THR A N 1
ATOM 694 C CA . THR A 1 85 ? -6.201 12.919 -5.172 1.00 67.88 85 THR A CA 1
ATOM 695 C C . THR A 1 85 ? -4.889 13.247 -5.877 1.00 67.88 85 THR A C 1
ATOM 697 O O . THR A 1 85 ? -4.954 13.909 -6.938 1.00 67.88 85 THR A O 1
#

Organism: NCBI:txid1105319

InterPro domains:
  IPR011990 Tetratricopeptide-like helical domain superfamily [G3DSA:1.25.40.10] (1-85)
  IPR011990 Tetratricopeptide-like helical domain superfamily [SSF48452] (11-82)
  IPR053137 Nucleotide-binding leucine-rich repeat (NLR)-like [PTHR46082] (1-83)

Radius of gyration: 13.08 Å; chains: 1; bounding box: 32×29×26 Å

Foldseek 3Di:
DPPPVVCCPPPPLQDPVVLVVLQVVLVVCVVVVVLVSSLVSLVSSLVSCCVRVNCPDPSNVVSLVVNLVSCVVVVNNVVSVVSVD

Sequence (85 aa):
ERLLNTRERVLGDDHIDTLQSMTDLESTYYLLGQWTEAEELQLQVLETRKNILGAQHPETLKSMDSLAQMYREQRRLSDAEELQT

pLDDT: mean 80.23, std 16.63, range [39.75, 93.88]

Secondary structure (DSSP, 8-state):
--SHHHHTTTS-TT-HHHHHHHHHHHHHHHHTT-HHHHHHHHHHHHHHHHHHH-TTSHHHHHHHHHHHHHHHHTT-HHHHHHTT-